Protein AF-U5TZZ1-F1 (afdb_monomer_lite)

Secondary structure (DSSP, 8-state):
-HHHHHHHHHHHHHHHHHHHTTPPPS-TT--TTT--HHHHHHHHIIIIIHHHHHHHHTTS--HHHHHHHHHHHHHHHHHHHTT--SHHHHHHHHHHHHHHHHHHHHTS--PPP-

Structure (mmCIF, N/CA/C/O backbone):
data_AF-U5TZZ1-F1
#
_entry.id   AF-U5TZZ1-F1
#
loop_
_atom_site.group_PDB
_atom_site.id
_atom_site.type_symbol
_atom_site.label_atom_id
_atom_site.label_alt_id
_atom_site.label_comp_id
_atom_site.label_asym_id
_atom_site.label_entity_id
_atom_site.label_seq_id
_atom_site.pdbx_PDB_ins_code
_atom_site.Cartn_x
_atom_site.Cartn_y
_atom_site.Cartn_z
_atom_site.occupancy
_atom_site.B_iso_or_equiv
_atom_site.auth_seq_id
_atom_site.auth_comp_id
_atom_site.auth_asym_id
_atom_site.auth_atom_id
_atom_site.pdbx_PDB_model_num
ATOM 1 N N . VAL A 1 1 ? 1.648 -2.452 8.998 1.00 90.69 1 VAL A N 1
ATOM 2 C CA . VAL A 1 1 ? 2.317 -2.171 7.697 1.00 90.69 1 VAL A CA 1
ATOM 3 C C . VAL A 1 1 ? 2.875 -3.403 6.981 1.00 90.69 1 VAL A C 1
ATOM 5 O O . VAL A 1 1 ? 2.982 -3.370 5.763 1.00 90.69 1 VAL A O 1
ATOM 8 N N . GLU A 1 2 ? 3.220 -4.483 7.691 1.00 93.19 2 GLU A N 1
ATOM 9 C CA . GLU A 1 2 ? 3.944 -5.637 7.126 1.00 93.19 2 GLU A CA 1
ATOM 10 C C . GLU A 1 2 ? 3.277 -6.278 5.894 1.00 93.19 2 GLU A C 1
ATOM 12 O O . GLU A 1 2 ? 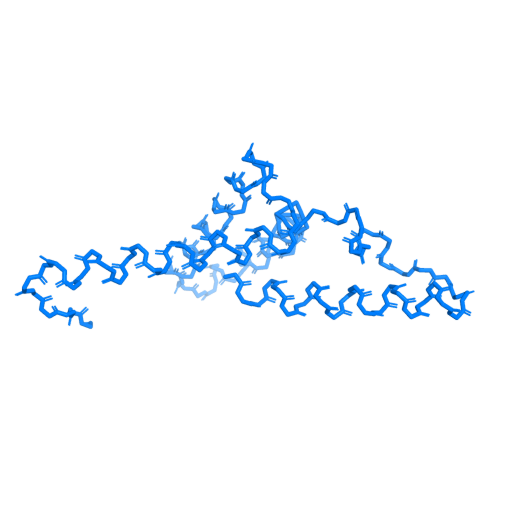3.951 -6.568 4.909 1.00 93.19 2 GLU A O 1
ATOM 17 N N . TRP A 1 3 ? 1.950 -6.442 5.891 1.00 95.44 3 TRP A N 1
ATOM 18 C CA . TRP A 1 3 ? 1.237 -6.993 4.730 1.00 95.44 3 TRP A CA 1
ATOM 19 C C . TRP A 1 3 ? 1.313 -6.095 3.494 1.00 95.44 3 TRP A C 1
ATOM 21 O O . TRP A 1 3 ? 1.566 -6.590 2.398 1.00 95.44 3 TRP A O 1
ATOM 31 N N . ALA A 1 4 ? 1.178 -4.777 3.678 1.00 95.44 4 ALA A N 1
ATOM 32 C CA . ALA A 1 4 ? 1.339 -3.806 2.598 1.00 95.44 4 ALA A CA 1
ATOM 33 C C . ALA A 1 4 ? 2.763 -3.845 2.015 1.00 95.44 4 ALA A C 1
ATOM 35 O O . ALA A 1 4 ? 2.931 -3.725 0.805 1.00 95.44 4 ALA A O 1
ATOM 36 N N . ARG A 1 5 ? 3.782 -4.077 2.858 1.00 94.75 5 ARG A N 1
ATOM 37 C CA . ARG A 1 5 ? 5.173 -4.254 2.415 1.00 94.75 5 ARG A CA 1
ATOM 38 C C . ARG A 1 5 ? 5.342 -5.489 1.541 1.00 94.75 5 ARG A C 1
ATOM 40 O O . ARG A 1 5 ? 5.880 -5.380 0.444 1.00 94.75 5 ARG A O 1
ATOM 47 N N . ARG A 1 6 ? 4.850 -6.642 2.001 1.00 96.44 6 ARG A N 1
ATOM 48 C CA . ARG A 1 6 ? 4.972 -7.914 1.271 1.00 96.44 6 ARG A CA 1
ATOM 49 C C . ARG A 1 6 ? 4.331 -7.852 -0.111 1.00 96.44 6 ARG A C 1
ATOM 51 O O . ARG A 1 6 ? 4.968 -8.238 -1.083 1.00 96.44 6 ARG A O 1
ATOM 58 N N . ILE A 1 7 ? 3.103 -7.338 -0.203 1.00 96.12 7 ILE A N 1
ATOM 59 C CA . ILE A 1 7 ? 2.402 -7.280 -1.491 1.00 96.12 7 ILE A CA 1
ATOM 60 C C . ILE A 1 7 ? 3.025 -6.251 -2.441 1.00 96.12 7 ILE A C 1
ATOM 62 O O . ILE A 1 7 ? 3.136 -6.507 -3.636 1.00 96.12 7 ILE A O 1
ATOM 66 N N . ALA A 1 8 ? 3.501 -5.113 -1.921 1.00 95.94 8 ALA A N 1
ATOM 67 C CA . ALA A 1 8 ? 4.206 -4.131 -2.737 1.00 95.94 8 ALA A CA 1
ATOM 68 C C . ALA A 1 8 ? 5.508 -4.706 -3.312 1.00 95.94 8 ALA A C 1
ATOM 70 O O . ALA A 1 8 ? 5.768 -4.542 -4.499 1.00 95.94 8 ALA A O 1
ATOM 71 N N . GLU A 1 9 ? 6.299 -5.421 -2.503 1.00 96.62 9 GLU A N 1
ATOM 72 C CA . GLU A 1 9 ? 7.507 -6.108 -2.978 1.00 96.62 9 GLU A CA 1
ATOM 73 C C . GLU A 1 9 ? 7.196 -7.133 -4.070 1.00 96.62 9 GLU A C 1
ATOM 75 O O . GLU A 1 9 ? 7.903 -7.179 -5.076 1.00 96.62 9 GLU A O 1
ATOM 80 N N . GLU A 1 10 ? 6.130 -7.918 -3.908 1.00 97.81 10 GLU A N 1
ATOM 81 C CA . GLU A 1 10 ? 5.694 -8.884 -4.919 1.00 97.81 10 GLU A CA 1
ATOM 82 C C . GLU A 1 10 ? 5.360 -8.1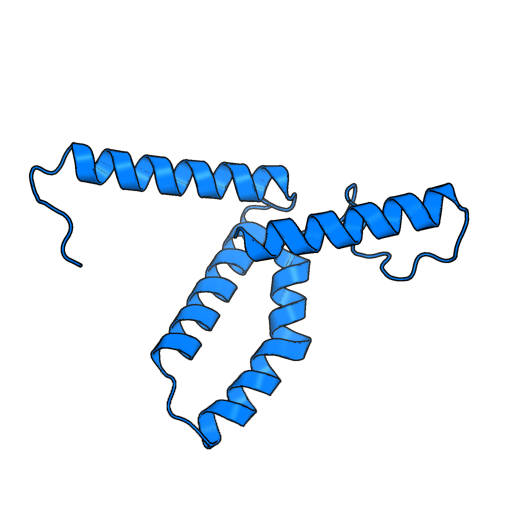98 -6.254 1.00 97.81 10 GLU A C 1
ATOM 84 O O . GLU A 1 10 ? 5.892 -8.583 -7.298 1.00 97.81 10 GLU A O 1
ATOM 89 N N . TYR A 1 11 ? 4.568 -7.120 -6.228 1.00 97.44 11 TYR A N 1
ATOM 90 C CA . TYR A 1 11 ? 4.208 -6.370 -7.437 1.00 97.44 11 TYR A CA 1
ATOM 91 C C . TYR A 1 11 ? 5.386 -5.628 -8.068 1.00 97.44 11 TYR A C 1
ATOM 93 O O . TYR A 1 11 ? 5.471 -5.539 -9.296 1.00 97.44 11 TYR A O 1
ATOM 101 N N . PHE A 1 12 ? 6.320 -5.130 -7.258 1.00 97.44 12 PHE A N 1
ATOM 102 C CA . PHE A 1 12 ? 7.550 -4.522 -7.760 1.00 97.44 12 PHE A CA 1
ATOM 103 C C . PHE A 1 12 ? 8.404 -5.551 -8.491 1.00 97.44 12 PHE A C 1
ATOM 105 O O . PHE A 1 12 ? 8.858 -5.284 -9.601 1.00 97.44 12 PHE A O 1
ATOM 112 N N . ASN A 1 13 ? 8.570 -6.741 -7.912 1.00 97.88 13 ASN A N 1
ATOM 113 C CA . ASN A 1 13 ? 9.338 -7.816 -8.532 1.00 97.88 13 ASN A CA 1
ATOM 114 C C . ASN A 1 13 ? 8.715 -8.253 -9.864 1.00 97.88 13 ASN A C 1
ATOM 116 O O . ASN A 1 13 ? 9.438 -8.407 -10.849 1.00 97.88 13 ASN A O 1
ATOM 120 N N . GLN A 1 14 ? 7.385 -8.378 -9.924 1.00 98.19 14 GLN A N 1
ATOM 121 C CA . GLN A 1 14 ? 6.686 -8.672 -11.176 1.00 98.19 14 GLN A CA 1
ATOM 122 C C . GLN A 1 14 ? 6.901 -7.564 -12.218 1.00 98.19 14 GLN A C 1
ATOM 124 O O . GLN A 1 14 ? 7.258 -7.850 -13.359 1.00 98.19 14 GLN A O 1
ATOM 129 N N . THR A 1 15 ? 6.728 -6.298 -11.835 1.00 97.69 15 THR A N 1
ATOM 130 C CA . THR A 1 15 ? 6.879 -5.152 -12.746 1.00 97.69 15 THR A CA 1
ATOM 131 C C . THR A 1 15 ? 8.306 -5.039 -13.291 1.00 97.69 15 THR A C 1
ATOM 133 O O . THR A 1 15 ? 8.509 -4.744 -14.473 1.00 97.69 15 THR A O 1
ATOM 136 N N . ASP A 1 16 ? 9.309 -5.300 -12.452 1.00 97.44 16 ASP A N 1
ATOM 137 C CA . ASP A 1 16 ? 10.715 -5.330 -12.853 1.00 97.44 16 ASP A CA 1
ATOM 138 C C . ASP A 1 16 ? 10.976 -6.455 -13.869 1.00 97.44 16 ASP A C 1
ATOM 140 O O . ASP A 1 16 ? 11.640 -6.241 -14.889 1.00 97.44 16 ASP A O 1
ATOM 144 N N . GLU A 1 17 ? 10.410 -7.641 -13.633 1.00 98.06 17 GLU A N 1
ATOM 145 C CA . GLU A 1 17 ? 10.533 -8.790 -14.528 1.00 98.06 17 GLU A CA 1
ATOM 146 C C . GLU A 1 17 ? 9.830 -8.566 -15.876 1.00 98.06 17 GLU A C 1
ATOM 148 O O . GLU A 1 17 ? 10.406 -8.864 -16.928 1.00 98.06 17 GLU A O 1
ATOM 153 N N . GLU A 1 18 ? 8.628 -7.985 -15.873 1.00 98.25 18 GLU A N 1
ATOM 154 C CA . GLU A 1 18 ? 7.889 -7.617 -17.085 1.00 98.25 18 GLU A CA 1
ATOM 155 C C . GLU A 1 18 ? 8.707 -6.653 -17.951 1.00 98.25 18 GLU A C 1
ATOM 157 O O . GLU A 1 18 ? 8.898 -6.897 -19.146 1.00 98.25 18 GLU A O 1
ATOM 162 N N . LYS A 1 19 ? 9.294 -5.612 -17.348 1.00 96.44 19 LYS A N 1
ATOM 163 C CA . LYS A 1 19 ? 10.179 -4.671 -18.053 1.00 96.44 19 LYS A CA 1
ATOM 164 C C . LYS A 1 19 ? 11.435 -5.343 -18.593 1.00 96.44 19 LYS A C 1
ATOM 166 O O . LYS A 1 19 ? 11.784 -5.132 -19.757 1.00 96.44 19 LYS A O 1
ATOM 171 N N . ALA A 1 20 ? 12.108 -6.159 -17.780 1.00 97.75 20 ALA A N 1
ATOM 172 C CA . ALA A 1 20 ? 13.335 -6.850 -18.173 1.00 97.75 20 ALA A CA 1
ATOM 173 C C . ALA A 1 20 ? 13.105 -7.786 -19.370 1.00 97.75 20 ALA A C 1
ATOM 175 O O . ALA A 1 20 ? 13.923 -7.848 -20.290 1.00 97.75 20 ALA A O 1
ATOM 176 N N . ARG A 1 21 ? 11.954 -8.466 -19.391 1.00 98.00 21 ARG A N 1
ATOM 177 C CA . ARG A 1 21 ? 11.531 -9.361 -20.477 1.00 98.00 21 ARG A CA 1
ATOM 178 C C . ARG A 1 21 ? 10.848 -8.635 -21.642 1.00 98.00 21 ARG A C 1
ATOM 180 O O . ARG A 1 21 ? 10.497 -9.287 -22.623 1.00 98.00 21 ARG A O 1
ATOM 187 N N . ARG A 1 22 ? 10.688 -7.306 -21.569 1.00 97.19 22 ARG A N 1
ATOM 188 C CA . ARG A 1 22 ? 9.958 -6.472 -22.547 1.00 97.19 22 ARG A CA 1
ATOM 189 C C . ARG A 1 22 ? 8.513 -6.935 -22.770 1.00 97.19 22 ARG A C 1
ATOM 191 O O . ARG A 1 22 ? 7.999 -6.871 -23.886 1.00 97.19 22 ARG A O 1
ATOM 198 N N . LEU A 1 23 ? 7.874 -7.422 -21.712 1.00 97.81 23 LEU A N 1
ATOM 199 C CA . LEU A 1 23 ? 6.457 -7.756 -21.694 1.00 97.81 23 LEU A CA 1
ATOM 200 C C . LEU A 1 23 ? 5.619 -6.487 -21.456 1.00 97.81 23 LEU A C 1
ATOM 202 O O . LEU A 1 23 ? 6.126 -5.510 -20.896 1.00 97.81 23 LEU A O 1
ATOM 206 N N . PRO A 1 24 ? 4.339 -6.476 -21.865 1.00 97.31 24 PRO A N 1
ATOM 207 C CA . PRO A 1 24 ? 3.409 -5.434 -21.449 1.00 97.31 24 PRO A CA 1
ATOM 208 C C . PRO A 1 24 ? 3.300 -5.404 -19.920 1.00 97.31 24 PRO A C 1
ATOM 210 O O . PRO A 1 24 ? 2.972 -6.422 -19.316 1.00 97.31 24 PRO A O 1
ATOM 213 N N . VAL A 1 25 ? 3.569 -4.247 -19.310 1.00 96.81 25 VAL A N 1
ATOM 214 C CA . VAL A 1 25 ? 3.472 -4.080 -17.854 1.00 96.81 25 VAL A CA 1
ATOM 215 C C . VAL A 1 25 ? 2.005 -4.021 -17.448 1.00 96.81 25 VAL A C 1
ATOM 217 O O . VAL A 1 25 ? 1.289 -3.108 -17.867 1.00 96.81 25 VAL A O 1
ATOM 220 N N . VAL A 1 26 ? 1.554 -4.974 -16.633 1.00 96.25 26 VAL A N 1
ATOM 221 C CA . VAL A 1 26 ? 0.131 -5.088 -16.260 1.00 96.25 26 VAL A CA 1
ATOM 222 C C . VAL A 1 26 ? -0.235 -4.223 -15.055 1.00 96.25 26 VAL A C 1
ATOM 224 O O . VAL A 1 26 ? -1.386 -3.818 -14.910 1.00 96.25 26 VAL A O 1
ATOM 227 N N . MET A 1 27 ? 0.749 -3.886 -14.218 1.00 93.50 27 MET A N 1
ATOM 228 C CA . MET A 1 27 ? 0.581 -3.081 -13.004 1.00 93.50 27 MET A CA 1
ATOM 229 C C . MET A 1 27 ? 1.493 -1.843 -13.011 1.00 93.50 27 MET A C 1
ATOM 231 O O . MET A 1 27 ? 2.362 -1.701 -12.155 1.00 93.50 27 MET A O 1
ATOM 235 N N . PR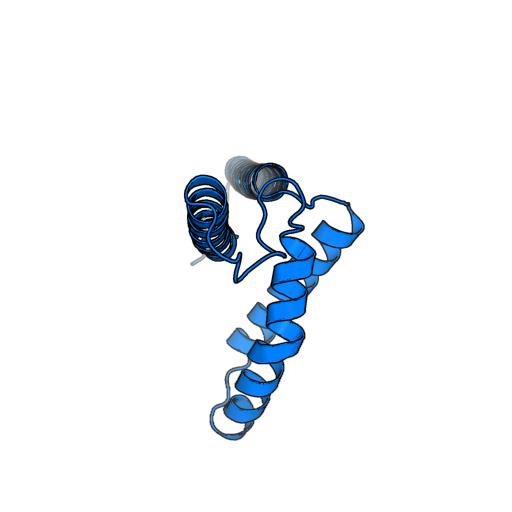O A 1 28 ? 1.300 -0.891 -13.944 1.00 91.44 28 PRO A N 1
ATOM 236 C CA . PRO A 1 28 ? 2.224 0.234 -14.131 1.00 91.44 28 PRO A CA 1
ATOM 237 C C . PRO A 1 28 ? 2.343 1.161 -12.911 1.00 91.44 28 PRO A C 1
ATOM 239 O O . PRO A 1 28 ? 3.344 1.855 -12.764 1.00 91.44 28 PRO A O 1
ATOM 242 N N . MET A 1 29 ? 1.343 1.171 -12.024 1.00 91.56 29 MET A N 1
ATOM 243 C CA . MET A 1 29 ? 1.359 1.962 -10.787 1.00 91.56 29 MET A CA 1
ATOM 244 C C . MET A 1 29 ? 2.258 1.359 -9.696 1.00 91.56 29 MET A C 1
ATOM 246 O O . MET A 1 29 ? 2.644 2.066 -8.764 1.00 91.56 29 MET A O 1
ATOM 250 N N . PHE A 1 30 ? 2.612 0.077 -9.815 1.00 94.19 30 PHE A N 1
ATOM 251 C CA . PHE A 1 30 ? 3.485 -0.645 -8.891 1.00 94.19 30 PHE A CA 1
ATOM 252 C C . PHE A 1 30 ? 4.908 -0.747 -9.446 1.00 94.19 30 PHE A C 1
ATOM 254 O O . PHE A 1 30 ? 5.522 -1.805 -9.511 1.00 94.19 30 PHE A O 1
ATOM 261 N N . ASP A 1 31 ? 5.452 0.402 -9.828 1.00 93.31 31 ASP A N 1
ATOM 262 C CA . ASP A 1 31 ? 6.866 0.577 -10.130 1.00 93.31 31 ASP A CA 1
ATOM 263 C C . ASP A 1 31 ? 7.591 1.065 -8.873 1.00 93.31 31 ASP A C 1
ATOM 265 O O . ASP A 1 31 ? 7.248 2.122 -8.342 1.00 93.31 31 ASP A O 1
ATOM 269 N N . ARG A 1 32 ? 8.620 0.348 -8.406 1.00 93.75 32 ARG A N 1
ATOM 270 C CA . ARG A 1 32 ? 9.363 0.721 -7.187 1.00 93.75 32 ARG A CA 1
ATOM 271 C C . ARG A 1 32 ? 9.937 2.143 -7.206 1.00 93.75 32 ARG A C 1
ATOM 273 O O . ARG A 1 32 ? 10.224 2.691 -6.147 1.00 93.75 32 ARG A O 1
ATOM 280 N N . THR A 1 33 ? 10.135 2.730 -8.388 1.00 90.38 33 THR A N 1
ATOM 281 C CA . THR A 1 33 ? 10.710 4.073 -8.552 1.00 90.38 33 THR A CA 1
ATOM 282 C C . THR A 1 33 ? 9.681 5.197 -8.444 1.00 90.38 33 THR A C 1
ATOM 284 O O . THR A 1 33 ? 10.055 6.332 -8.155 1.00 90.38 33 THR A O 1
ATOM 287 N N . THR A 1 34 ? 8.393 4.905 -8.648 1.00 92.56 34 THR A N 1
ATOM 288 C CA . THR A 1 34 ? 7.325 5.921 -8.693 1.00 92.56 34 THR A CA 1
ATOM 289 C C . THR A 1 34 ? 6.107 5.584 -7.836 1.00 92.56 34 THR A C 1
ATOM 291 O O . THR A 1 34 ? 5.230 6.431 -7.666 1.00 92.56 34 THR A O 1
ATOM 294 N N . CYS A 1 35 ? 6.008 4.361 -7.318 1.00 94.62 35 CYS A N 1
ATOM 295 C CA . CYS A 1 35 ? 4.866 3.909 -6.539 1.00 94.62 35 CYS A CA 1
ATOM 296 C C . CYS A 1 35 ? 4.803 4.639 -5.195 1.00 94.62 35 CYS A C 1
ATOM 298 O O . CYS A 1 35 ? 5.754 4.638 -4.413 1.00 94.62 35 CYS A O 1
ATOM 300 N N . SER A 1 36 ? 3.638 5.216 -4.909 1.00 96.31 36 SER A N 1
ATOM 301 C CA . SER A 1 36 ? 3.296 5.712 -3.581 1.00 96.31 36 SER A CA 1
ATOM 302 C C . SER A 1 36 ? 2.517 4.627 -2.843 1.00 96.31 36 SER A C 1
ATOM 304 O O . SER A 1 36 ? 1.368 4.333 -3.194 1.00 96.31 36 SER A O 1
ATOM 306 N N . ILE A 1 37 ? 3.128 4.039 -1.812 1.00 96.31 37 ILE A N 1
ATOM 307 C CA . ILE A 1 37 ? 2.497 2.995 -0.995 1.00 96.31 37 ILE A CA 1
ATOM 308 C C . ILE A 1 37 ? 1.217 3.516 -0.328 1.00 96.31 37 ILE A C 1
ATOM 310 O O . ILE A 1 37 ? 0.185 2.865 -0.491 1.00 96.31 37 ILE A O 1
ATOM 314 N N . PRO A 1 38 ? 1.204 4.695 0.333 1.00 96.62 38 PRO A N 1
ATOM 315 C CA . PRO A 1 38 ? -0.010 5.205 0.963 1.00 96.62 38 PRO A CA 1
ATOM 316 C C . PRO A 1 38 ? -1.166 5.402 -0.012 1.00 96.62 38 PRO A C 1
ATOM 318 O O . PRO A 1 38 ? -2.273 4.957 0.267 1.00 96.62 38 PRO A O 1
ATOM 321 N N . LYS A 1 39 ? -0.919 6.010 -1.181 1.00 96.25 39 LYS A N 1
ATOM 322 C CA . LYS A 1 39 ? -1.974 6.227 -2.185 1.00 96.25 39 LYS A CA 1
ATOM 323 C C . LYS A 1 39 ? -2.502 4.910 -2.739 1.00 96.25 39 LYS A C 1
ATOM 325 O O . LYS A 1 39 ? -3.702 4.783 -2.942 1.00 96.25 39 LYS A O 1
ATOM 330 N N . SER A 1 40 ? -1.619 3.934 -2.951 1.00 96.19 40 SER A N 1
ATOM 331 C CA . SER A 1 40 ? -2.011 2.607 -3.434 1.00 96.19 40 SER A CA 1
ATOM 332 C C . SER A 1 40 ? -2.871 1.869 -2.405 1.00 96.19 40 SER A C 1
ATOM 334 O O . SER A 1 40 ? -3.878 1.274 -2.771 1.00 96.19 40 SER A O 1
ATOM 336 N N . GLN A 1 41 ? -2.521 1.952 -1.115 1.00 97.00 41 GLN A N 1
ATOM 337 C CA . GLN A 1 41 ? -3.327 1.376 -0.035 1.00 97.00 41 GLN A CA 1
ATOM 338 C C . GLN A 1 41 ? -4.667 2.105 0.122 1.00 97.00 41 GLN A C 1
ATOM 340 O O . GLN A 1 41 ? -5.695 1.444 0.162 1.00 97.00 41 GLN A O 1
ATOM 345 N N . MET A 1 42 ? -4.689 3.443 0.134 1.00 97.25 42 MET A N 1
ATOM 346 C CA . MET A 1 42 ? -5.940 4.217 0.184 1.00 97.25 42 MET A CA 1
ATOM 347 C C . MET A 1 42 ? -6.861 3.877 -0.992 1.00 97.25 42 MET A C 1
ATOM 349 O O . MET A 1 42 ? -8.028 3.576 -0.779 1.00 97.25 42 MET A O 1
ATOM 353 N N . GLY A 1 43 ? -6.322 3.813 -2.214 1.00 95.62 43 GLY A N 1
ATOM 354 C CA . GLY A 1 43 ? -7.089 3.392 -3.384 1.00 95.62 43 GLY A CA 1
ATOM 355 C C . GLY A 1 43 ? -7.636 1.969 -3.245 1.00 95.62 43 GLY A C 1
ATOM 356 O O . GLY A 1 43 ? -8.800 1.732 -3.542 1.00 95.62 43 GLY A O 1
ATOM 357 N N . PHE A 1 44 ? -6.842 1.019 -2.741 1.00 95.38 44 PHE A N 1
ATOM 358 C CA . PHE A 1 44 ? -7.340 -0.335 -2.472 1.00 95.38 44 PHE A CA 1
ATOM 359 C C . PHE A 1 44 ? -8.499 -0.336 -1.464 1.00 95.38 44 PHE A C 1
ATOM 361 O O . PHE A 1 44 ? -9.474 -1.066 -1.650 1.00 95.38 44 PHE A O 1
ATOM 368 N N . PHE A 1 45 ? -8.428 0.512 -0.434 1.00 94.75 45 PHE A N 1
ATOM 369 C CA . PHE A 1 45 ? -9.527 0.674 0.511 1.00 94.75 45 PHE A CA 1
ATOM 370 C C . PHE A 1 45 ? -10.791 1.216 -0.160 1.00 94.75 45 PHE A C 1
ATOM 372 O O . PHE A 1 45 ? -11.857 0.617 -0.023 1.00 94.75 45 PHE A O 1
ATOM 379 N N . ASP A 1 46 ? -10.647 2.297 -0.922 1.00 94.56 46 ASP A N 1
ATOM 380 C CA . ASP A 1 46 ? -11.758 3.002 -1.559 1.00 94.56 46 ASP A CA 1
ATOM 381 C C . ASP A 1 46 ? -12.453 2.169 -2.640 1.00 94.56 46 ASP A C 1
ATOM 383 O O . ASP A 1 46 ? -13.666 2.263 -2.789 1.00 94.56 46 ASP A O 1
ATOM 387 N N . PHE A 1 47 ? -11.705 1.353 -3.388 1.00 93.88 47 PHE A N 1
ATOM 388 C CA . PHE A 1 47 ? -12.250 0.593 -4.517 1.00 93.88 47 PHE A CA 1
ATOM 389 C C . PHE A 1 47 ? -12.685 -0.835 -4.179 1.00 93.88 47 PHE A C 1
ATOM 391 O O . PHE A 1 47 ? -13.436 -1.418 -4.956 1.00 93.88 47 PHE A O 1
ATOM 398 N N . ILE A 1 48 ? -12.174 -1.435 -3.097 1.00 94.25 48 ILE A N 1
ATOM 399 C CA . ILE A 1 48 ? -12.410 -2.857 -2.787 1.00 94.25 48 ILE A CA 1
ATOM 400 C C . ILE A 1 48 ? -12.884 -3.046 -1.349 1.00 94.25 48 ILE A C 1
ATOM 402 O O . ILE A 1 48 ? -13.915 -3.671 -1.112 1.00 94.25 48 ILE A O 1
ATOM 406 N N . VAL A 1 49 ? -12.109 -2.555 -0.380 1.00 94.19 49 VAL A N 1
ATOM 407 C CA . VAL A 1 49 ? -12.308 -2.904 1.035 1.00 94.19 49 VAL A CA 1
ATOM 408 C C . VAL A 1 49 ? -13.612 -2.321 1.570 1.00 94.19 49 VAL A C 1
ATOM 410 O O . VAL A 1 49 ? -14.360 -3.048 2.217 1.00 94.19 49 VAL A O 1
ATOM 413 N N . ASN A 1 50 ? -13.897 -1.046 1.296 1.00 91.56 50 ASN A N 1
ATOM 414 C CA . ASN A 1 50 ? -15.069 -0.364 1.848 1.00 91.56 50 ASN A CA 1
ATOM 415 C C . ASN A 1 50 ? -16.373 -1.048 1.417 1.00 91.56 50 ASN A C 1
ATOM 417 O O . ASN A 1 50 ? -17.131 -1.477 2.283 1.00 91.56 50 ASN A O 1
ATOM 421 N N . ASP A 1 51 ? -16.576 -1.249 0.112 1.00 92.69 51 ASP A N 1
ATOM 422 C CA . ASP A 1 51 ? -17.780 -1.904 -0.420 1.00 92.69 51 ASP A CA 1
ATOM 423 C C . ASP A 1 51 ? -17.929 -3.342 0.107 1.00 92.69 51 ASP A C 1
ATOM 425 O O . ASP A 1 51 ? -19.024 -3.783 0.461 1.00 92.69 51 ASP A O 1
ATOM 429 N N . MET A 1 52 ? -16.819 -4.085 0.199 1.00 93.81 52 MET A N 1
ATOM 430 C CA . MET A 1 52 ? -16.826 -5.460 0.702 1.00 93.81 52 MET A CA 1
ATOM 431 C C . MET A 1 52 ? -17.234 -5.528 2.179 1.00 93.81 52 MET A C 1
ATOM 433 O O . MET A 1 52 ? -18.037 -6.384 2.554 1.00 93.81 52 MET A O 1
ATOM 437 N N . PHE A 1 53 ? -16.680 -4.654 3.022 1.00 90.94 53 PHE A N 1
ATOM 438 C CA . PHE A 1 53 ? -16.962 -4.673 4.456 1.00 90.94 53 PHE A CA 1
ATOM 439 C C . PHE A 1 53 ? -18.295 -4.022 4.813 1.00 90.94 53 PHE A C 1
ATOM 441 O O . PHE A 1 53 ? -18.942 -4.510 5.733 1.00 90.94 53 PHE A O 1
ATOM 448 N N . GLU A 1 54 ? -18.759 -3.017 4.068 1.00 87.81 54 GLU A N 1
ATOM 449 C CA . GLU A 1 54 ? -20.121 -2.488 4.210 1.00 87.81 54 GLU A CA 1
ATOM 450 C C . GLU A 1 54 ? -21.160 -3.570 3.898 1.00 87.81 54 GLU A C 1
ATOM 452 O O . GLU A 1 54 ? -22.105 -3.769 4.660 1.00 87.81 54 GLU A O 1
ATOM 457 N N . ALA A 1 55 ? -20.949 -4.342 2.826 1.00 90.75 55 ALA A N 1
ATOM 458 C CA . ALA A 1 55 ? -21.827 -5.460 2.504 1.00 90.75 55 ALA A CA 1
ATOM 459 C C . ALA A 1 55 ? -21.828 -6.537 3.602 1.00 90.75 55 ALA A C 1
ATOM 461 O O . ALA A 1 55 ? -22.872 -7.132 3.860 1.00 90.75 55 ALA A O 1
ATOM 462 N N . TRP A 1 56 ? -20.685 -6.797 4.247 1.00 90.75 56 TRP A N 1
ATOM 463 C CA . TRP A 1 56 ? -20.568 -7.833 5.278 1.00 90.75 56 TRP A CA 1
ATOM 464 C C . TRP A 1 56 ? -21.107 -7.405 6.651 1.00 90.75 56 TRP A C 1
ATOM 466 O O . TRP A 1 56 ? -21.681 -8.237 7.353 1.00 90.75 56 TRP A O 1
ATOM 476 N N . ASP A 1 57 ? -20.976 -6.126 7.013 1.00 87.06 57 ASP A N 1
ATOM 477 C CA . ASP A 1 57 ? -21.457 -5.552 8.284 1.00 87.06 57 ASP A CA 1
ATOM 478 C C . ASP A 1 57 ? -22.984 -5.690 8.445 1.00 87.06 57 ASP A C 1
ATOM 480 O O . ASP A 1 57 ? -23.504 -5.852 9.545 1.00 87.06 57 ASP A O 1
ATOM 484 N N . VAL A 1 58 ? -23.718 -5.752 7.326 1.00 87.81 58 VAL A N 1
ATOM 485 C CA . VAL A 1 58 ? -25.165 -6.036 7.313 1.00 87.81 58 VAL A CA 1
ATOM 486 C C . VAL A 1 58 ? -25.491 -7.460 7.794 1.00 87.81 58 VAL A C 1
ATOM 488 O O . VAL A 1 58 ? -26.591 -7.707 8.291 1.00 87.81 58 VAL A O 1
ATOM 491 N N . PHE A 1 59 ? -24.563 -8.410 7.646 1.00 91.50 59 PHE A N 1
ATOM 492 C CA . PHE A 1 59 ? -24.772 -9.820 7.998 1.00 91.50 59 PHE A CA 1
ATOM 493 C C . PHE A 1 59 ? -24.148 -10.212 9.335 1.00 91.50 59 PHE A C 1
ATOM 495 O O . PHE A 1 59 ? -24.673 -11.099 10.011 1.00 91.50 59 PHE A O 1
ATOM 502 N N . VAL A 1 60 ? -23.020 -9.602 9.699 1.00 92.38 60 VAL A N 1
ATOM 503 C CA . VAL A 1 60 ? -22.263 -9.932 10.908 1.00 92.38 60 VAL A CA 1
ATOM 504 C C . VAL A 1 60 ? -21.787 -8.645 11.562 1.00 92.38 60 VAL A C 1
ATOM 506 O O . VAL A 1 60 ? -21.073 -7.870 10.937 1.00 92.38 60 VAL A O 1
ATOM 509 N N . ASP A 1 61 ? -22.124 -8.473 12.839 1.00 90.56 61 ASP A N 1
ATOM 510 C CA . ASP A 1 61 ? -21.633 -7.359 13.650 1.00 90.56 61 ASP A CA 1
ATOM 511 C C . ASP A 1 61 ? -20.124 -7.524 13.901 1.00 90.56 61 ASP A C 1
ATOM 513 O O . ASP A 1 61 ? -19.689 -8.484 14.549 1.00 90.56 61 ASP A O 1
ATOM 517 N N . MET A 1 62 ? -19.312 -6.625 13.339 1.00 90.94 62 MET A N 1
ATOM 518 C CA . MET A 1 62 ? -17.844 -6.676 13.425 1.00 90.94 62 MET A CA 1
ATOM 519 C C . MET A 1 62 ? -17.236 -5.297 13.745 1.00 90.94 62 MET A C 1
ATOM 521 O O . MET A 1 62 ? -16.378 -4.803 13.004 1.00 90.94 62 MET A O 1
ATOM 525 N N . PRO A 1 63 ? -17.623 -4.660 14.862 1.00 90.56 63 PRO A N 1
ATOM 526 C CA . PRO A 1 63 ? -17.281 -3.267 15.139 1.00 90.56 63 PRO A CA 1
ATOM 527 C C . PRO A 1 63 ? -15.769 -3.056 15.287 1.00 90.56 63 PRO A C 1
ATOM 529 O O . PRO A 1 63 ? -15.230 -2.080 14.768 1.00 90.56 63 PRO A O 1
ATOM 532 N N . GLU A 1 64 ? -15.067 -4.007 15.912 1.00 92.25 64 GLU A N 1
ATOM 533 C CA . GLU A 1 64 ? -13.607 -3.973 16.072 1.00 92.25 64 GLU A CA 1
ATOM 534 C C . GLU A 1 64 ? -12.884 -4.004 14.717 1.00 92.25 64 GLU A C 1
ATOM 536 O O . GLU A 1 64 ? -11.901 -3.294 14.499 1.00 92.25 64 GLU A O 1
ATOM 541 N N . LEU A 1 65 ? -13.382 -4.796 13.763 1.00 91.62 65 LEU A N 1
ATOM 542 C CA . LEU A 1 65 ? -12.789 -4.867 12.432 1.00 91.62 65 LEU A CA 1
ATOM 543 C C . LEU A 1 65 ? -12.979 -3.549 11.681 1.00 91.62 65 LEU A C 1
ATOM 545 O O . LEU A 1 65 ? -12.024 -3.034 11.101 1.00 91.62 65 LEU A O 1
ATOM 549 N N . ILE A 1 66 ? -14.179 -2.971 11.739 1.00 91.75 66 ILE A N 1
ATOM 550 C CA . ILE A 1 66 ? -14.476 -1.672 11.127 1.00 91.75 66 ILE A CA 1
ATOM 551 C C . ILE A 1 66 ? -13.621 -0.557 11.747 1.00 91.75 66 ILE A C 1
ATOM 553 O O . ILE A 1 66 ? -13.108 0.304 11.026 1.00 91.75 66 ILE A O 1
ATOM 557 N N . GLU A 1 67 ? -13.422 -0.565 13.064 1.00 93.25 67 GLU A N 1
ATOM 558 C CA . GLU A 1 67 ? -12.544 0.389 13.745 1.00 93.25 67 GLU A CA 1
ATOM 559 C C . GLU A 1 67 ? -11.084 0.239 13.297 1.00 93.25 67 GLU A C 1
ATOM 561 O O . GLU A 1 67 ? -10.440 1.229 12.934 1.00 9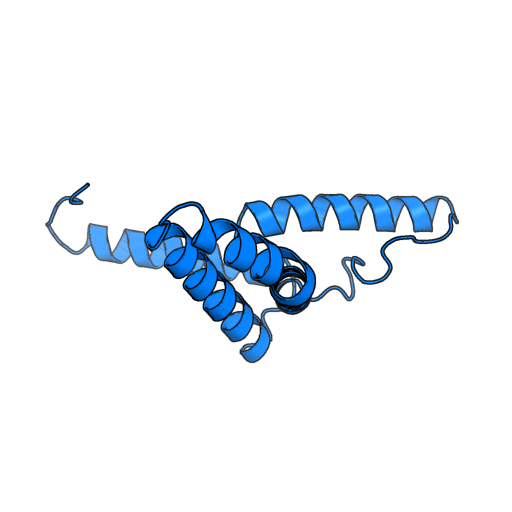3.25 67 GLU A O 1
ATOM 566 N N . ASN A 1 68 ? -10.586 -0.997 13.207 1.00 94.06 68 ASN A N 1
ATOM 567 C CA . ASN A 1 68 ? -9.248 -1.283 12.697 1.00 94.06 68 ASN A CA 1
ATOM 568 C C . ASN A 1 68 ? -9.069 -0.819 11.243 1.00 94.06 68 ASN A C 1
ATOM 570 O O . ASN A 1 68 ? -8.040 -0.232 10.903 1.00 94.06 68 ASN A O 1
ATOM 574 N N . LEU A 1 69 ? -10.069 -1.017 10.378 1.00 94.06 69 LEU A N 1
ATOM 575 C CA . LEU A 1 69 ? -10.041 -0.529 8.995 1.00 94.06 69 LEU A CA 1
ATOM 576 C C . LEU A 1 69 ? -9.968 1.004 8.933 1.00 94.06 69 LEU A C 1
ATOM 578 O O . LEU A 1 69 ? -9.136 1.543 8.202 1.00 94.06 69 LEU A O 1
ATOM 582 N N . LYS A 1 70 ? -10.766 1.710 9.745 1.00 93.44 70 LYS A N 1
ATOM 583 C CA . LYS A 1 70 ? -10.733 3.182 9.842 1.00 93.44 70 LYS A CA 1
ATOM 584 C C . LYS A 1 70 ? -9.382 3.693 10.341 1.00 93.44 70 LYS A C 1
ATOM 586 O O . LYS A 1 70 ? -8.835 4.639 9.772 1.00 93.44 70 LYS A O 1
ATOM 591 N N . SER A 1 71 ? -8.829 3.057 11.375 1.00 95.44 71 SER A N 1
ATOM 592 C CA . SER A 1 71 ? -7.509 3.389 11.920 1.00 95.44 71 SER A CA 1
ATOM 593 C C . SER A 1 71 ? -6.410 3.200 10.869 1.00 95.44 71 SER A C 1
ATOM 595 O O . SER A 1 71 ? -5.613 4.108 10.627 1.00 95.44 71 SER A O 1
ATOM 597 N N . ASN A 1 72 ? -6.438 2.076 10.145 1.00 95.19 72 ASN A N 1
ATOM 598 C CA . ASN A 1 72 ? -5.507 1.798 9.053 1.00 95.19 72 ASN A CA 1
ATOM 599 C C . ASN A 1 72 ? -5.615 2.831 7.925 1.00 95.19 72 ASN A C 1
ATOM 601 O O . ASN A 1 72 ? -4.596 3.335 7.455 1.00 95.19 72 ASN A O 1
ATOM 605 N N . TYR A 1 73 ? -6.830 3.186 7.503 1.00 96.00 73 TYR A N 1
ATOM 606 C CA . TYR A 1 73 ? -7.031 4.206 6.473 1.00 96.00 73 TYR A CA 1
ATOM 607 C C . TYR A 1 73 ? -6.488 5.574 6.912 1.00 96.00 73 TYR A C 1
ATOM 609 O O . TYR A 1 73 ? -5.779 6.241 6.156 1.00 96.00 73 TYR A O 1
ATOM 617 N N . SER A 1 74 ? -6.758 5.972 8.160 1.00 96.31 74 SER A N 1
ATOM 618 C CA . SER A 1 74 ? -6.232 7.208 8.750 1.00 96.31 74 SER A CA 1
ATOM 619 C C . SER A 1 74 ? -4.701 7.223 8.777 1.00 96.31 74 SER A C 1
ATOM 621 O O . SER A 1 74 ? -4.084 8.205 8.359 1.00 96.31 74 SER A O 1
ATOM 623 N N . PHE A 1 75 ? -4.080 6.108 9.177 1.00 94.94 75 PHE A N 1
ATOM 624 C CA . PHE A 1 75 ? -2.629 5.936 9.142 1.00 94.94 75 PHE A CA 1
ATOM 625 C C . PHE A 1 75 ? -2.067 6.171 7.731 1.00 94.94 75 PHE A C 1
ATOM 627 O O . PHE A 1 75 ? -1.154 6.981 7.557 1.00 94.94 75 PHE A O 1
ATOM 634 N N . TRP A 1 76 ? -2.638 5.540 6.700 1.00 96.81 76 TRP A N 1
ATOM 635 C CA . TRP A 1 76 ? -2.177 5.735 5.321 1.00 96.81 76 TRP A CA 1
ATOM 636 C C . TRP A 1 76 ? -2.400 7.169 4.826 1.00 96.81 76 TRP A C 1
ATOM 638 O O . TRP A 1 76 ? -1.508 7.755 4.210 1.00 96.81 76 TRP A O 1
ATOM 648 N N . SER A 1 77 ? -3.536 7.781 5.158 1.00 96.69 77 SER A N 1
ATOM 649 C CA . SER A 1 77 ? -3.816 9.186 4.841 1.00 96.69 77 SER A CA 1
ATOM 650 C C . SER A 1 77 ? -2.797 10.143 5.477 1.00 96.69 77 SER A C 1
ATOM 652 O O . SER A 1 77 ? -2.309 11.079 4.828 1.00 96.69 77 SER A O 1
ATOM 654 N N . GLN A 1 78 ? -2.389 9.877 6.721 1.00 95.75 78 GLN A N 1
ATOM 655 C CA . GLN A 1 78 ? -1.351 10.645 7.403 1.00 95.75 78 GLN A CA 1
ATOM 656 C C . GLN A 1 78 ? 0.011 10.489 6.717 1.00 95.75 78 GLN A C 1
ATOM 658 O O . GLN A 1 78 ? 0.665 11.498 6.446 1.00 95.75 78 GLN A O 1
ATOM 663 N N . MET A 1 79 ? 0.421 9.262 6.379 1.00 95.44 79 MET A N 1
ATOM 664 C CA . MET A 1 79 ? 1.679 9.013 5.661 1.00 95.44 79 MET A CA 1
ATOM 665 C C . MET A 1 79 ? 1.707 9.724 4.302 1.00 95.44 79 MET A C 1
ATOM 667 O O . MET A 1 79 ? 2.702 10.362 3.952 1.00 95.44 79 MET A O 1
ATOM 671 N N . ASN A 1 80 ? 0.590 9.692 3.569 1.00 95.81 80 ASN A N 1
ATOM 672 C CA . ASN A 1 80 ? 0.429 10.421 2.313 1.00 95.81 80 ASN A CA 1
ATOM 673 C C . ASN A 1 80 ? 0.598 11.939 2.513 1.00 95.81 80 ASN A C 1
ATOM 675 O O . ASN A 1 80 ? 1.350 12.590 1.787 1.00 95.81 80 ASN A O 1
ATOM 679 N N . THR A 1 81 ? -0.049 12.499 3.538 1.00 96.62 81 THR A N 1
ATOM 680 C CA . THR A 1 81 ? 0.039 13.931 3.877 1.00 96.62 81 THR A CA 1
ATOM 681 C C . THR A 1 81 ? 1.467 14.341 4.245 1.00 96.62 81 THR A C 1
ATOM 683 O O . THR A 1 81 ? 1.938 15.400 3.832 1.00 96.62 81 THR A O 1
ATOM 686 N N . GLN A 1 82 ? 2.183 13.482 4.971 1.00 95.56 82 GLN A N 1
ATOM 687 C CA . GLN A 1 82 ? 3.574 13.689 5.384 1.00 95.56 82 GLN A CA 1
ATOM 688 C C . GLN A 1 82 ? 4.596 13.392 4.276 1.00 95.56 82 GLN A C 1
ATOM 690 O O . GLN A 1 82 ? 5.795 13.537 4.506 1.00 95.56 82 GLN A O 1
ATOM 695 N N . ARG A 1 83 ? 4.146 12.997 3.075 1.00 95.12 83 ARG A N 1
ATOM 696 C CA . ARG A 1 83 ? 5.003 12.603 1.943 1.00 95.12 83 ARG A CA 1
ATOM 697 C C . ARG A 1 83 ? 5.934 11.426 2.254 1.00 95.12 83 ARG A C 1
ATOM 699 O O . ARG A 1 83 ? 6.985 11.275 1.636 1.00 95.12 83 ARG A O 1
ATOM 706 N N . ILE A 1 84 ? 5.520 10.556 3.170 1.00 95.06 84 ILE A N 1
ATOM 707 C CA . ILE A 1 84 ? 6.168 9.274 3.450 1.00 95.06 84 ILE A CA 1
ATOM 708 C C . ILE A 1 84 ? 5.614 8.275 2.434 1.00 95.06 84 ILE A C 1
ATOM 710 O O . ILE A 1 84 ? 4.685 7.527 2.715 1.00 95.06 84 ILE A O 1
ATOM 714 N N . GLU A 1 85 ? 6.103 8.355 1.195 1.00 93.06 85 GLU A N 1
ATOM 715 C CA . GLU A 1 85 ? 5.464 7.680 0.057 1.00 93.06 85 GLU A CA 1
ATOM 716 C C . GLU A 1 85 ? 6.114 6.334 -0.304 1.00 93.06 85 GLU A C 1
ATOM 718 O O . GLU A 1 85 ? 5.414 5.440 -0.784 1.00 93.06 85 GLU A O 1
ATOM 723 N N . THR A 1 86 ? 7.422 6.167 -0.077 1.00 93.81 86 THR A N 1
ATOM 724 C CA . THR A 1 86 ? 8.150 4.957 -0.489 1.00 93.81 86 THR A CA 1
ATOM 725 C C . THR A 1 86 ? 8.075 3.855 0.558 1.00 93.81 86 THR A C 1
ATOM 727 O O . THR A 1 86 ? 7.840 4.099 1.745 1.00 93.81 86 THR A O 1
ATOM 730 N N . LEU A 1 87 ? 8.317 2.620 0.119 1.00 91.81 87 LEU A N 1
ATOM 731 C CA . LEU A 1 87 ? 8.253 1.469 1.006 1.00 91.81 87 LEU A CA 1
ATOM 732 C C . LEU A 1 87 ? 9.281 1.541 2.143 1.00 91.81 87 LEU A C 1
ATOM 734 O O . LEU A 1 87 ? 8.925 1.314 3.299 1.00 91.81 87 LEU A O 1
ATOM 738 N N . ASP A 1 88 ? 10.516 1.940 1.839 1.00 92.75 88 ASP A N 1
ATOM 739 C CA . ASP A 1 88 ? 11.578 2.088 2.840 1.00 92.75 88 ASP A CA 1
ATOM 740 C C . ASP A 1 88 ? 11.228 3.137 3.903 1.00 92.75 88 ASP A C 1
ATOM 742 O O . ASP A 1 88 ? 11.453 2.921 5.097 1.00 92.75 88 ASP A O 1
ATOM 746 N N . MET A 1 89 ? 10.634 4.263 3.489 1.00 93.50 89 MET A N 1
ATOM 747 C CA . MET A 1 89 ? 10.207 5.318 4.413 1.00 93.50 89 MET A CA 1
ATOM 748 C C . MET A 1 89 ? 9.093 4.830 5.346 1.00 93.50 89 MET A C 1
ATOM 750 O O . MET A 1 89 ? 9.162 5.068 6.551 1.00 93.50 89 MET A O 1
ATOM 754 N N . ILE A 1 90 ? 8.104 4.103 4.815 1.00 93.06 90 ILE A N 1
ATOM 755 C CA . ILE A 1 90 ? 7.003 3.528 5.604 1.00 93.06 90 ILE A CA 1
ATOM 756 C C . ILE A 1 90 ? 7.526 2.518 6.627 1.00 93.06 90 ILE A C 1
ATOM 758 O O . ILE A 1 90 ? 7.149 2.569 7.799 1.00 93.06 90 ILE A O 1
ATOM 762 N N . VAL A 1 91 ? 8.407 1.608 6.204 1.00 91.50 91 VAL A N 1
ATOM 763 C CA . VAL A 1 91 ? 8.985 0.592 7.095 1.00 91.50 91 VAL A CA 1
ATOM 764 C C . VAL A 1 91 ? 9.833 1.250 8.182 1.00 91.50 91 VAL A C 1
ATOM 766 O O . VAL A 1 91 ? 9.706 0.904 9.356 1.00 91.50 91 VAL A O 1
ATOM 769 N N . THR A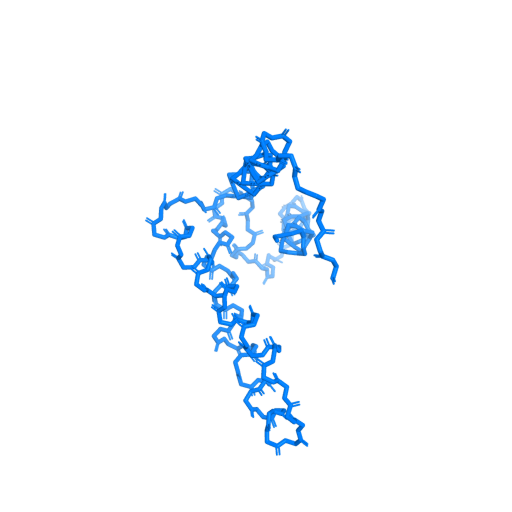 1 92 ? 10.640 2.250 7.823 1.00 92.56 92 THR A N 1
ATOM 770 C CA . THR A 1 92 ? 11.461 3.003 8.782 1.00 92.56 92 THR A CA 1
ATOM 771 C C . THR A 1 92 ? 10.593 3.703 9.822 1.00 92.56 92 THR A C 1
ATOM 773 O O . THR A 1 92 ? 10.853 3.581 11.019 1.00 92.56 92 THR A O 1
ATOM 776 N N . GLN A 1 93 ? 9.531 4.383 9.385 1.00 89.75 93 GLN A N 1
ATOM 777 C CA . GLN A 1 93 ? 8.611 5.080 10.280 1.00 89.75 93 GLN A CA 1
ATOM 778 C C . GLN A 1 93 ? 7.895 4.110 11.233 1.00 89.75 93 GLN A C 1
ATOM 780 O O . GLN A 1 93 ? 7.791 4.392 12.426 1.00 89.75 93 GLN A O 1
ATOM 785 N N . SER A 1 94 ? 7.449 2.952 10.735 1.00 87.00 94 SER A N 1
ATOM 786 C CA . SER A 1 94 ? 6.807 1.923 11.565 1.00 87.00 94 SER A CA 1
ATOM 787 C C . SER A 1 94 ? 7.758 1.372 12.626 1.00 87.00 94 SER A C 1
ATOM 789 O O . SER A 1 94 ? 7.393 1.287 13.795 1.00 87.00 94 SER A O 1
ATOM 791 N N . ASN A 1 95 ? 8.998 1.060 12.244 1.00 89.31 95 ASN A N 1
ATOM 792 C CA . ASN A 1 95 ? 10.002 0.545 13.175 1.00 89.31 95 ASN A CA 1
ATOM 793 C C . ASN A 1 95 ? 10.365 1.578 14.254 1.00 89.31 95 ASN A C 1
ATOM 795 O O . ASN A 1 95 ? 10.588 1.217 15.409 1.00 89.31 95 ASN A O 1
ATOM 799 N N . LEU A 1 96 ? 10.421 2.868 13.895 1.00 88.38 96 LEU A N 1
ATOM 800 C CA . LEU A 1 96 ? 10.644 3.951 14.856 1.00 88.38 96 LEU A CA 1
ATOM 801 C C . LEU A 1 96 ? 9.501 4.046 15.867 1.00 88.38 96 LEU A C 1
ATOM 803 O O . LEU A 1 96 ? 9.766 4.167 17.061 1.00 88.38 96 LEU A O 1
ATOM 807 N N . PHE A 1 97 ? 8.254 3.945 15.406 1.00 83.56 97 PHE A N 1
ATOM 808 C CA . PHE A 1 97 ? 7.087 3.952 16.282 1.00 83.56 97 PHE A CA 1
ATOM 809 C C . PHE A 1 97 ? 7.093 2.761 17.249 1.00 83.56 97 PHE A C 1
ATOM 811 O O . PHE A 1 97 ? 6.929 2.946 18.452 1.00 83.56 97 PHE A O 1
ATOM 818 N N . GLU A 1 98 ? 7.361 1.548 16.758 1.00 83.38 98 GLU A N 1
ATOM 819 C CA . GLU A 1 98 ? 7.460 0.346 17.601 1.00 83.38 98 GLU A CA 1
ATOM 820 C C . GLU A 1 98 ? 8.585 0.448 18.638 1.00 83.38 98 GLU A C 1
ATOM 822 O O . GLU A 1 98 ? 8.427 0.023 19.786 1.00 83.38 98 GLU A O 1
ATOM 827 N N . LYS A 1 99 ? 9.722 1.039 18.254 1.00 84.94 99 LYS A N 1
ATOM 828 C CA . LYS A 1 99 ? 10.838 1.288 19.167 1.00 84.94 99 LYS A CA 1
ATOM 829 C C . LYS A 1 99 ? 10.467 2.310 20.245 1.00 84.94 99 LYS A C 1
ATOM 831 O O . LYS A 1 99 ? 10.691 2.035 21.418 1.00 84.94 99 LYS A O 1
ATOM 836 N N . GLN A 1 100 ? 9.865 3.440 19.870 1.00 83.44 100 GLN A N 1
ATOM 837 C CA . GLN A 1 100 ? 9.404 4.468 20.814 1.00 83.44 100 GLN A CA 1
ATOM 838 C C . GLN A 1 100 ? 8.357 3.925 21.783 1.00 83.44 100 GLN A C 1
ATOM 840 O O . GLN A 1 100 ? 8.420 4.199 22.980 1.00 83.44 100 GLN A O 1
ATOM 845 N N . PHE A 1 101 ? 7.422 3.123 21.271 1.00 79.69 101 PHE A N 1
ATOM 846 C CA . PHE A 1 101 ? 6.455 2.413 22.090 1.00 79.69 101 PHE A CA 1
ATOM 847 C C . PHE A 1 101 ? 7.198 1.552 23.113 1.00 79.69 101 PHE A C 1
ATOM 849 O O . PHE A 1 101 ? 7.075 1.803 24.304 1.00 79.69 101 PHE A O 1
ATOM 856 N N . ARG A 1 102 ? 8.067 0.630 22.682 1.00 77.81 102 ARG A N 1
ATOM 857 C CA . ARG A 1 102 ? 8.843 -0.236 23.588 1.00 77.81 102 ARG A CA 1
ATOM 858 C C . ARG A 1 102 ? 9.622 0.541 24.658 1.00 77.81 102 ARG A C 1
ATOM 860 O O . ARG A 1 102 ? 9.530 0.199 25.832 1.00 77.81 102 ARG A O 1
ATOM 867 N N . GLU A 1 103 ? 10.329 1.600 24.272 1.00 81.44 103 GLU A N 1
ATOM 868 C CA . GLU A 1 103 ? 11.107 2.441 25.192 1.00 81.44 103 GLU A CA 1
ATOM 869 C C . GLU A 1 103 ? 10.221 3.144 26.235 1.00 81.44 103 GLU A C 1
ATOM 871 O O . GLU A 1 103 ? 10.635 3.299 27.388 1.00 81.44 103 GLU A O 1
ATOM 876 N N . SER A 1 104 ? 8.992 3.525 25.864 1.00 73.44 104 SER A N 1
ATOM 877 C CA . SER A 1 104 ? 8.022 4.117 26.793 1.00 73.44 104 SER A CA 1
ATOM 878 C C . SER A 1 104 ? 7.519 3.125 27.852 1.00 73.44 104 SER A C 1
ATOM 880 O O . SER A 1 104 ? 7.303 3.533 28.992 1.00 73.44 104 SER A O 1
ATOM 882 N N . TYR A 1 105 ? 7.422 1.829 27.521 1.00 65.12 105 TYR A N 1
ATOM 883 C CA . TYR A 1 105 ? 7.071 0.775 28.484 1.00 65.12 105 TYR A CA 1
ATOM 884 C C . TYR A 1 105 ? 8.248 0.363 29.363 1.00 65.12 105 TYR A C 1
ATOM 886 O O . TYR A 1 105 ? 8.042 0.061 30.530 1.00 65.12 105 TYR A O 1
ATOM 894 N N . GLU A 1 106 ? 9.479 0.379 28.847 1.00 69.31 106 GLU A N 1
ATOM 895 C CA . GLU A 1 106 ? 10.675 0.078 29.649 1.00 69.31 106 GLU A CA 1
ATOM 896 C C . GLU A 1 106 ? 10.946 1.139 30.736 1.00 69.31 106 GLU A C 1
ATOM 898 O O . GLU A 1 106 ? 11.556 0.824 31.753 1.00 69.31 106 GLU A O 1
ATOM 903 N N . H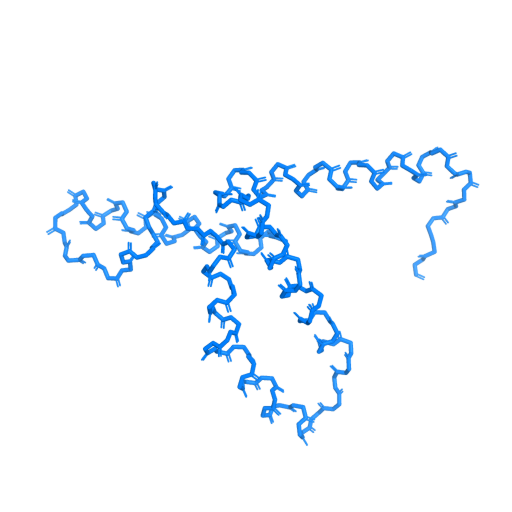IS A 1 107 ? 10.469 2.378 30.555 1.00 63.59 107 HIS A N 1
ATOM 904 C CA . HIS A 1 107 ? 10.592 3.462 31.544 1.00 63.59 107 HIS A CA 1
ATOM 905 C C . HIS A 1 107 ? 9.368 3.625 32.461 1.00 63.59 107 HIS A C 1
ATOM 907 O O . HIS A 1 107 ? 9.418 4.409 33.411 1.00 63.59 107 HIS A O 1
ATOM 913 N N . SER A 1 108 ? 8.274 2.904 32.204 1.00 59.06 108 SER A N 1
ATOM 914 C CA . SER A 1 108 ? 7.143 2.798 33.125 1.00 59.06 108 SER A CA 1
ATOM 915 C C . SER A 1 108 ? 7.231 1.449 33.839 1.00 59.06 108 SER A C 1
ATOM 917 O O . SER A 1 108 ? 7.067 0.424 33.193 1.00 59.06 108 SER A O 1
ATOM 919 N N . ASP A 1 109 ? 7.469 1.414 35.151 1.00 57.22 109 ASP A N 1
ATOM 920 C CA . ASP A 1 109 ? 7.538 0.188 35.981 1.00 57.22 109 ASP A CA 1
ATOM 921 C C . ASP A 1 109 ? 6.188 -0.582 36.078 1.00 57.22 109 ASP A C 1
ATOM 923 O O . ASP A 1 109 ? 5.755 -1.011 37.146 1.00 57.22 109 ASP A O 1
ATOM 927 N N . SER A 1 110 ? 5.437 -0.731 34.987 1.00 58.31 110 SER A N 1
ATOM 928 C CA . SER A 1 110 ? 4.125 -1.378 34.948 1.00 58.31 110 SER A CA 1
ATOM 929 C C . SER A 1 110 ? 4.089 -2.451 33.855 1.00 58.31 110 SER A C 1
ATOM 931 O O . SER A 1 110 ? 4.344 -2.137 32.691 1.00 58.31 110 SER A O 1
ATOM 933 N N . PRO A 1 111 ? 3.774 -3.719 34.193 1.00 51.50 111 PRO A N 1
ATOM 934 C CA . PRO A 1 111 ? 3.722 -4.798 33.211 1.00 51.50 111 PRO A CA 1
ATOM 935 C C . PRO A 1 111 ? 2.582 -4.595 32.198 1.00 51.50 111 PRO A C 1
ATOM 937 O O . PRO A 1 111 ? 1.547 -4.024 32.558 1.00 51.50 111 PRO A O 1
ATOM 940 N N . PRO A 1 112 ? 2.720 -5.113 30.962 1.00 56.06 112 PRO A N 1
ATOM 941 C CA . PRO A 1 112 ? 1.668 -5.039 29.954 1.00 56.06 112 PRO A CA 1
ATOM 942 C C . PRO A 1 112 ? 0.424 -5.821 30.403 1.00 56.06 112 PRO A C 1
ATOM 944 O O . PRO A 1 112 ? 0.515 -6.994 30.768 1.00 56.06 112 PRO A O 1
ATOM 947 N N . GLN A 1 113 ? -0.735 -5.162 30.377 1.00 50.59 113 GLN A N 1
ATOM 948 C CA . GLN A 1 113 ? -2.041 -5.814 30.493 1.00 50.59 113 GLN A CA 1
ATOM 949 C C . GLN A 1 113 ? -2.393 -6.379 29.110 1.00 50.59 113 GLN A C 1
ATOM 951 O O . GLN A 1 113 ? -2.389 -5.628 28.132 1.00 50.59 113 GLN A O 1
ATOM 956 N N . ILE A 1 114 ? -2.606 -7.696 29.047 1.00 52.06 114 ILE A N 1
ATOM 957 C CA . ILE A 1 114 ? -3.107 -8.428 27.870 1.00 52.06 114 ILE A CA 1
ATOM 958 C C . ILE A 1 114 ? -4.620 -8.251 27.797 1.00 52.06 114 ILE A C 1
ATOM 960 O O . ILE A 1 114 ? -5.256 -8.382 28.870 1.00 52.06 114 ILE A O 1
#

Radius of gyration: 17.69 Å; chains: 1; bounding box: 38×24×58 Å

pLDDT: mean 90.12, std 10.92, range [50.59, 98.25]

InterPro domains:
  IPR002073 3'5'-cyclic nucleotide phosphodiesterase, catalytic domain [PF00233] (2-68)
  IPR002073 3'5'-cyclic nucleotide phosphodiesterase, catalytic domain [PS51845] (1-83)
  IPR036971 3'5'-cyclic nucleotide phosphodiesterase, catalytic domain superfamily [G3DSA:1.10.1300.10] (1-81)

Organism: Laodelphax striatellus (NCBI:txid195883)

Sequence (114 aa):
VEWARRIAEEYFNQTDEEKARRLPVVMPMFDRTTCSIPKSQMGFFDFIVNDMFEAWDVFVDMPELIENLKSNYSFWSQMNTQRIETLDMIVTQSNLFEKQFRESYEHSDSPPQI

Foldseek 3Di:
DVVLLVVLVVLCVVQVVCVVVVHPRPCVCSHQVRHFSLVVVLVCCVPPVVVVVVVCCVPDPDVVVVVVSVVVNVVSVVCVVVVLGHSVSVVVVVVVVVVVVVVVVVPDPDDDDD